Protein AF-A0A3E0LQT1-F1 (afdb_monomer_lite)

Foldseek 3Di:
DDDDDDDDPPPPPPPPPPPPQQDLLNQLLVLLVLLVVLLVQLCVQCVVVDPDRDDQPNVVLVVLSCVQVVDPDDDPVSVLVNSVSSLVSNVSSVVSSVVSVVSPRDPVSDDPLSSLLNVVSVVQSVQSVCCSVVVNPDDPPHDRHSPDDPPPPDD

Secondary structure (DSSP, 8-state):
--------------------PPPHHHHHHHHHHHHHHHHHHHHHHTGGG-SS-----HHHHHHHHHHHHT-SS--HHHHHHHHHHHHHHHHHHHHHHHHHHHTT--GGGS-HHHHHHHHHHHHHHHHHHHHHHHT-S--TT----TTS---TT--

Organism: NCBI:txid2060474

pLDDT: mean 84.25, std 19.23, range [36.69, 97.75]

Radius of gyration: 21.53 Å; chains: 1; bounding box: 41×77×44 Å

Sequence (155 aa):
MTGSVEPLILDATCAPADIKYPTDLDLLNQARQGTEKILDCLYQEVKEKLNKKPRTSRKIARNNYLKVAKKRRQSQKKRRKAIGQQLGYIQRNLGYIDQLIELGASLTCLSKRQYKLLLVIEEVSRQQREMWSEKKTRVDQRIVSLSQRLDFARR

Structure (mmCIF, N/CA/C/O backbone):
data_AF-A0A3E0LQT1-F1
#
_entry.id   AF-A0A3E0LQT1-F1
#
loop_
_atom_site.group_PDB
_atom_site.id
_atom_site.type_symbol
_atom_site.label_atom_id
_atom_site.label_alt_id
_atom_site.label_comp_id
_atom_site.label_asym_id
_atom_site.label_entity_id
_atom_site.label_seq_id
_atom_site.pdbx_PDB_ins_code
_atom_site.Cartn_x
_atom_site.Cartn_y
_atom_site.Cartn_z
_atom_site.occupancy
_atom_site.B_iso_or_equiv
_atom_site.auth_seq_id
_atom_site.auth_comp_id
_atom_site.auth_asym_id
_atom_site.auth_atom_id
_atom_site.pdbx_PDB_model_num
ATOM 1 N N . MET A 1 1 ? -24.516 -65.519 19.974 1.00 41.38 1 MET A N 1
ATOM 2 C CA . MET A 1 1 ? -23.186 -65.094 19.492 1.00 41.38 1 MET A CA 1
ATOM 3 C C . MET A 1 1 ? -22.994 -63.656 19.929 1.00 41.38 1 MET A C 1
ATOM 5 O O . MET A 1 1 ? -23.668 -62.770 19.425 1.00 41.38 1 MET A O 1
ATOM 9 N N . THR A 1 2 ? -22.194 -63.472 20.972 1.00 41.16 2 THR A N 1
ATOM 10 C CA . THR A 1 2 ? -21.776 -62.182 21.525 1.00 41.16 2 THR A CA 1
ATOM 11 C C . THR A 1 2 ? -20.811 -61.499 20.563 1.00 41.16 2 THR A C 1
ATOM 13 O O . THR A 1 2 ? -19.874 -62.136 20.090 1.00 41.16 2 THR A O 1
ATOM 16 N N . GLY A 1 3 ? -21.026 -60.214 20.306 1.00 39.81 3 GLY A N 1
ATOM 17 C CA . GLY A 1 3 ? -20.144 -59.388 19.489 1.00 39.81 3 GLY A CA 1
ATOM 18 C C . GLY A 1 3 ? -20.230 -57.937 19.933 1.00 39.81 3 GLY A C 1
ATOM 19 O O . GLY A 1 3 ? -20.775 -57.102 19.224 1.00 39.81 3 GLY A O 1
ATOM 20 N N . SER A 1 4 ? -19.747 -57.671 21.145 1.00 46.94 4 SER A N 1
ATOM 21 C CA . SER A 1 4 ? -19.487 -56.331 21.663 1.00 46.94 4 SER A CA 1
ATOM 22 C C . SER A 1 4 ? -18.279 -55.742 20.939 1.00 46.94 4 SER A C 1
ATOM 24 O O . SER A 1 4 ? -17.200 -56.323 21.035 1.00 46.94 4 SER A O 1
ATOM 26 N N . VAL A 1 5 ? -18.434 -54.594 20.275 1.00 45.03 5 VAL A N 1
ATOM 27 C CA . VAL A 1 5 ? -17.317 -53.681 19.981 1.00 45.03 5 VAL A CA 1
ATOM 28 C C . VAL A 1 5 ? -17.828 -52.231 20.008 1.00 45.03 5 VAL A C 1
ATOM 30 O O . VAL A 1 5 ? -18.239 -51.671 18.998 1.00 45.03 5 VAL A O 1
ATOM 33 N N . GLU A 1 6 ? -17.814 -51.618 21.188 1.00 43.66 6 GLU A N 1
ATOM 34 C CA . GLU A 1 6 ? -17.279 -50.253 21.320 1.00 43.66 6 GLU A CA 1
ATOM 35 C C . GLU A 1 6 ? -15.736 -50.376 21.369 1.00 43.66 6 GLU A C 1
ATOM 37 O O . GLU A 1 6 ? -15.265 -51.491 21.620 1.00 43.66 6 GLU A O 1
ATOM 42 N N . PRO A 1 7 ? -14.893 -49.329 21.231 1.00 49.28 7 PRO A N 1
ATOM 43 C CA . PRO A 1 7 ? -15.137 -47.906 20.962 1.00 49.28 7 PRO A CA 1
ATOM 44 C C . PRO A 1 7 ? -14.190 -47.326 19.876 1.00 49.28 7 PRO A C 1
ATOM 46 O O . PRO A 1 7 ? -13.131 -47.875 19.590 1.00 49.28 7 PRO A O 1
ATOM 49 N N . LEU A 1 8 ? -14.479 -46.129 19.358 1.00 44.81 8 LEU A N 1
ATOM 50 C CA . LEU A 1 8 ? -13.427 -45.115 19.185 1.00 44.81 8 LEU A CA 1
ATOM 51 C C . LEU A 1 8 ? -14.068 -43.737 19.038 1.00 44.81 8 LEU A C 1
ATOM 53 O O . LEU A 1 8 ? -14.373 -43.256 17.948 1.00 44.81 8 LEU A O 1
ATOM 57 N N . ILE A 1 9 ? -14.284 -43.110 20.193 1.00 44.53 9 ILE A N 1
ATOM 58 C CA . ILE A 1 9 ? -14.411 -41.662 20.295 1.00 44.53 9 ILE A CA 1
ATOM 59 C C . ILE A 1 9 ? -13.069 -41.121 19.815 1.00 44.53 9 ILE A C 1
ATOM 61 O O . ILE A 1 9 ? -12.054 -41.213 20.505 1.00 44.53 9 ILE A O 1
ATOM 65 N N . LEU A 1 10 ? -13.054 -40.644 18.576 1.00 42.53 10 LEU A N 1
ATOM 66 C CA . LEU A 1 10 ? -11.910 -39.965 18.000 1.00 42.53 10 LEU A CA 1
ATOM 67 C C . LEU A 1 10 ? -11.889 -38.564 18.612 1.00 42.53 10 LEU A C 1
ATOM 69 O O . LEU A 1 10 ? -12.375 -37.601 18.023 1.00 42.53 10 LEU A O 1
ATOM 73 N N . ASP A 1 11 ? -11.381 -38.480 19.840 1.00 48.28 11 ASP A N 1
ATOM 74 C CA . ASP A 1 11 ? -11.122 -37.223 20.532 1.00 48.28 11 ASP A CA 1
ATOM 75 C C . ASP A 1 11 ? -9.880 -36.583 19.894 1.00 48.28 11 ASP A C 1
ATOM 77 O O . ASP A 1 11 ? -8.770 -36.576 20.424 1.00 48.28 11 ASP A O 1
ATOM 81 N N . ALA A 1 12 ? -10.046 -36.117 18.657 1.00 39.88 12 ALA A N 1
ATOM 82 C CA . ALA A 1 12 ? -9.101 -35.214 18.036 1.00 39.88 12 ALA A CA 1
ATOM 83 C C . ALA A 1 12 ? -9.434 -33.818 18.549 1.00 39.88 12 ALA A C 1
ATOM 85 O O . ALA A 1 12 ? -10.150 -33.046 17.908 1.00 39.88 12 ALA A O 1
ATOM 86 N N . THR A 1 13 ? -8.880 -33.476 19.708 1.00 48.03 13 THR A N 1
ATOM 87 C CA . THR A 1 13 ? -8.702 -32.086 20.119 1.00 48.03 13 THR A CA 1
ATOM 88 C C . THR A 1 13 ? -7.754 -31.438 19.111 1.00 48.03 13 THR A C 1
ATOM 90 O O . THR A 1 13 ? -6.555 -31.291 19.346 1.00 48.03 13 THR A O 1
ATOM 93 N N . CYS A 1 14 ? -8.270 -31.083 17.931 1.00 51.91 14 CYS A N 1
ATOM 94 C CA . CYS A 1 14 ? -7.603 -30.176 17.020 1.00 51.91 14 CYS A CA 1
ATOM 95 C C . CYS A 1 14 ? -7.500 -28.849 17.764 1.00 51.91 14 CYS A C 1
ATOM 97 O O . CYS A 1 14 ? -8.435 -28.049 17.762 1.00 51.91 14 CYS A O 1
ATOM 99 N N . ALA A 1 15 ? -6.363 -28.624 18.426 1.00 47.91 15 ALA A N 1
ATOM 100 C CA . ALA A 1 15 ? -5.964 -27.290 18.824 1.00 47.91 15 ALA A CA 1
ATOM 101 C C . ALA A 1 15 ? -6.169 -26.405 17.588 1.00 47.91 15 ALA A C 1
ATOM 103 O O . ALA A 1 15 ? -5.626 -26.739 16.527 1.00 47.91 15 ALA A O 1
ATOM 104 N N . PRO A 1 16 ? -6.978 -25.333 17.656 1.00 45.44 16 PRO A N 1
ATOM 105 C CA . PRO A 1 16 ? -7.019 -24.404 16.553 1.00 45.44 16 PRO A CA 1
ATOM 106 C C . PRO A 1 16 ? -5.590 -23.894 16.430 1.00 45.44 16 PRO A C 1
ATOM 108 O O . PRO A 1 16 ? -5.090 -23.204 17.320 1.00 45.44 16 PRO A O 1
ATOM 111 N N . ALA A 1 17 ? -4.903 -24.296 15.357 1.00 40.53 17 ALA A N 1
ATOM 112 C CA . ALA A 1 17 ? -3.706 -23.609 14.927 1.00 40.53 17 ALA A CA 1
ATOM 113 C C . ALA A 1 17 ? -4.062 -22.125 14.992 1.00 40.53 17 ALA A C 1
ATOM 115 O O . ALA A 1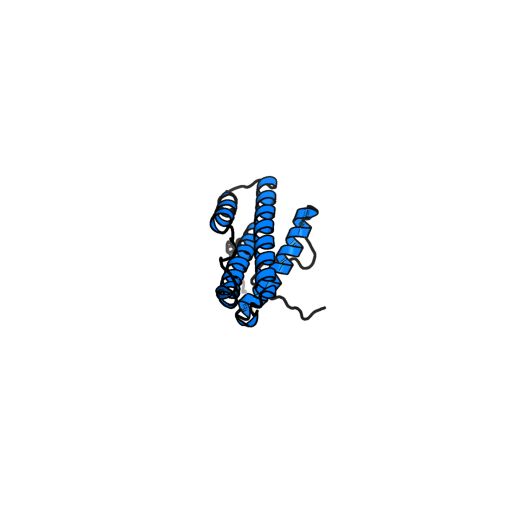 17 ? -5.116 -21.732 14.484 1.00 40.53 17 ALA A O 1
ATOM 116 N N . ASP A 1 18 ? -3.246 -21.341 15.693 1.00 41.88 18 ASP A N 1
ATOM 117 C CA . ASP A 1 18 ? -3.432 -19.907 15.898 1.00 41.88 18 ASP A CA 1
ATOM 118 C C . ASP A 1 18 ? -3.194 -19.199 14.548 1.00 41.88 18 ASP A C 1
ATOM 120 O O . ASP A 1 18 ? -2.226 -18.470 14.320 1.00 41.88 18 ASP A O 1
ATOM 124 N N . ILE A 1 19 ? -4.045 -19.517 13.568 1.00 38.91 19 ILE A N 1
ATOM 125 C CA . ILE A 1 19 ? -4.098 -18.942 12.239 1.00 38.91 19 ILE A CA 1
ATOM 126 C C . ILE A 1 19 ? -4.729 -17.589 12.478 1.00 38.91 19 ILE A C 1
ATOM 128 O O . ILE A 1 19 ? -5.944 -17.396 12.405 1.00 38.91 19 ILE A O 1
ATOM 132 N N . LYS A 1 20 ? -3.876 -16.632 12.827 1.00 45.50 20 LYS A N 1
ATOM 133 C CA . LYS A 1 20 ? -4.255 -15.234 12.884 1.00 45.50 20 LYS A CA 1
ATOM 134 C C . LYS A 1 20 ? -4.791 -14.847 11.508 1.00 45.50 20 LYS A C 1
ATOM 136 O O . LYS A 1 20 ? -4.020 -14.609 10.577 1.00 45.50 20 LYS A O 1
ATOM 141 N N . TYR A 1 21 ? -6.114 -14.779 11.387 1.00 47.75 21 TYR A N 1
ATOM 142 C CA . TYR A 1 21 ? -6.755 -14.277 10.183 1.00 47.75 21 TYR A CA 1
ATOM 143 C C . TYR A 1 21 ? -6.220 -12.869 9.901 1.00 47.75 21 TYR A C 1
ATOM 145 O O . TYR A 1 21 ? -6.190 -12.033 10.816 1.00 47.75 21 TYR A O 1
ATOM 153 N N . PRO A 1 22 ? -5.756 -12.591 8.669 1.00 66.50 22 PRO A N 1
ATOM 154 C CA . PRO A 1 22 ? -5.225 -11.284 8.338 1.00 66.50 22 PRO A CA 1
ATOM 155 C C . PRO A 1 22 ? -6.315 -10.240 8.566 1.00 66.50 22 PRO A C 1
ATOM 157 O O . PRO A 1 22 ? -7.413 -10.308 8.012 1.00 66.50 22 PRO A O 1
ATOM 160 N N . THR A 1 23 ? -6.013 -9.262 9.414 1.00 84.75 23 THR A N 1
ATOM 161 C CA . THR A 1 23 ? -6.890 -8.104 9.565 1.00 84.75 23 THR A CA 1
ATOM 162 C C . THR A 1 23 ? -6.808 -7.237 8.309 1.00 84.75 23 THR A C 1
ATOM 164 O O . THR A 1 23 ? -5.810 -7.286 7.590 1.00 84.75 23 THR A O 1
ATOM 167 N N . ASP A 1 24 ? -7.795 -6.366 8.074 1.00 90.88 24 ASP A N 1
ATOM 168 C CA . ASP A 1 24 ? -7.719 -5.355 7.000 1.00 90.88 24 ASP A CA 1
ATOM 169 C C . ASP A 1 24 ? -6.402 -4.578 7.034 1.00 90.88 24 ASP A C 1
ATOM 171 O O . ASP A 1 24 ? -5.800 -4.279 6.008 1.00 90.88 24 ASP A O 1
ATOM 175 N N . LEU A 1 25 ? -5.920 -4.277 8.242 1.00 93.12 25 LEU A N 1
ATOM 176 C CA . LEU A 1 25 ? -4.665 -3.568 8.435 1.00 93.12 25 LEU A CA 1
ATOM 177 C C . LEU A 1 25 ? -3.453 -4.397 7.982 1.00 93.12 25 LEU A C 1
ATOM 179 O O . LEU A 1 25 ? -2.536 -3.842 7.374 1.00 93.12 25 LEU A O 1
ATOM 183 N N . ASP A 1 26 ? -3.442 -5.698 8.274 1.00 92.94 26 ASP A N 1
ATOM 184 C CA . ASP A 1 26 ? -2.363 -6.603 7.868 1.00 92.94 26 ASP A CA 1
ATOM 185 C C . ASP A 1 26 ? -2.381 -6.821 6.352 1.00 92.94 26 ASP A C 1
ATOM 187 O O . ASP A 1 26 ? -1.331 -6.720 5.711 1.00 92.94 26 ASP A O 1
ATOM 191 N N . LEU A 1 27 ? -3.571 -7.031 5.777 1.00 94.56 27 LEU A N 1
ATOM 192 C CA . LEU A 1 27 ? -3.790 -7.151 4.336 1.00 94.56 27 LEU A CA 1
ATOM 193 C C . LEU A 1 27 ? -3.268 -5.912 3.596 1.00 94.56 27 LEU A C 1
ATOM 195 O O . LEU A 1 27 ? -2.463 -6.026 2.671 1.00 94.56 27 LEU A O 1
ATOM 199 N N . LEU A 1 28 ? -3.651 -4.717 4.052 1.00 96.38 28 LEU A N 1
ATOM 200 C CA . LEU A 1 28 ? -3.205 -3.461 3.451 1.00 96.38 28 LEU A CA 1
ATOM 201 C C . LEU A 1 28 ? -1.702 -3.217 3.642 1.00 96.38 28 LEU A C 1
ATOM 203 O O . LEU A 1 28 ? -1.043 -2.688 2.750 1.00 96.38 28 LEU A O 1
ATOM 207 N N . ASN A 1 29 ? -1.109 -3.628 4.765 1.00 96.12 29 ASN A N 1
ATOM 208 C CA . ASN A 1 29 ? 0.343 -3.537 4.924 1.00 96.12 29 ASN A CA 1
ATOM 209 C C . ASN A 1 29 ? 1.088 -4.467 3.952 1.00 96.12 29 ASN A C 1
ATOM 211 O O . ASN A 1 29 ? 2.126 -4.067 3.417 1.00 96.12 29 ASN A O 1
ATOM 215 N N . GLN A 1 30 ? 0.582 -5.679 3.706 1.00 95.38 30 GLN A N 1
ATOM 216 C CA . GLN A 1 30 ? 1.140 -6.565 2.681 1.00 95.38 30 GLN A CA 1
ATOM 217 C C . GLN A 1 30 ? 0.981 -5.951 1.285 1.00 95.38 30 GLN A C 1
ATOM 219 O O . GLN A 1 30 ? 1.944 -5.936 0.519 1.00 95.38 30 GLN A O 1
ATOM 224 N N . ALA A 1 31 ? -0.181 -5.358 0.991 1.00 96.69 31 ALA A N 1
ATOM 225 C CA . ALA A 1 31 ? -0.456 -4.705 -0.288 1.00 96.69 31 ALA A CA 1
ATOM 226 C C . ALA A 1 31 ? 0.503 -3.533 -0.521 1.00 96.69 31 ALA A C 1
ATOM 228 O O . ALA A 1 31 ? 1.170 -3.459 -1.552 1.00 96.69 31 ALA A O 1
ATOM 229 N N . ARG A 1 32 ? 0.692 -2.677 0.491 1.00 97.31 32 ARG A N 1
ATOM 230 C CA . ARG A 1 32 ? 1.691 -1.602 0.461 1.00 97.31 32 ARG A CA 1
ATOM 231 C C . ARG A 1 32 ? 3.086 -2.143 0.138 1.00 97.31 32 ARG A C 1
ATOM 233 O O . ARG A 1 32 ? 3.750 -1.607 -0.742 1.00 97.31 32 ARG A O 1
ATOM 240 N N . GLN A 1 33 ? 3.543 -3.195 0.818 1.00 97.06 33 GLN A N 1
ATOM 241 C CA . GLN A 1 33 ? 4.857 -3.791 0.529 1.00 97.06 33 GLN A CA 1
ATOM 242 C C . GLN A 1 33 ? 4.936 -4.363 -0.892 1.00 97.06 33 GLN A C 1
ATOM 244 O O . GLN A 1 33 ? 5.979 -4.250 -1.530 1.00 97.06 33 GLN A O 1
ATOM 249 N N . GLY A 1 34 ? 3.844 -4.947 -1.391 1.00 96.44 34 GLY A N 1
ATOM 250 C CA . GLY A 1 34 ? 3.726 -5.410 -2.772 1.00 96.44 34 GLY A CA 1
ATOM 251 C C . GLY A 1 34 ? 3.925 -4.274 -3.774 1.00 96.44 34 GLY A C 1
ATOM 252 O O . GLY A 1 34 ? 4.821 -4.362 -4.611 1.00 96.44 34 GLY A O 1
ATOM 253 N N . THR A 1 35 ? 3.182 -3.171 -3.623 1.00 97.50 35 THR A N 1
ATOM 254 C CA . THR A 1 35 ? 3.334 -1.987 -4.495 1.00 97.50 35 THR A CA 1
ATOM 255 C C . THR A 1 35 ? 4.747 -1.413 -4.460 1.00 97.50 35 THR A C 1
ATOM 257 O O . THR A 1 35 ? 5.281 -1.029 -5.491 1.00 97.50 35 THR A O 1
ATOM 260 N N . GLU A 1 36 ? 5.401 -1.403 -3.294 1.00 96.69 36 GLU A N 1
ATOM 261 C CA . GLU A 1 36 ? 6.773 -0.909 -3.168 1.00 96.69 36 GLU A CA 1
ATOM 262 C C . GLU A 1 36 ? 7.772 -1.735 -3.978 1.00 96.69 36 GLU A C 1
ATOM 264 O O . GLU A 1 36 ? 8.673 -1.142 -4.566 1.00 96.69 36 GLU A O 1
ATOM 269 N N . LYS A 1 37 ? 7.605 -3.064 -4.016 1.00 96.12 37 LYS A N 1
ATOM 270 C CA . LYS A 1 37 ? 8.445 -3.975 -4.807 1.00 96.12 37 LYS A CA 1
ATOM 271 C C . LYS A 1 37 ? 8.166 -3.860 -6.306 1.00 96.12 37 LYS A C 1
ATOM 273 O O . LYS A 1 37 ? 9.099 -3.915 -7.096 1.00 96.12 37 LYS A O 1
ATOM 278 N N . ILE A 1 38 ? 6.897 -3.713 -6.690 1.00 96.75 38 ILE A N 1
ATOM 279 C CA . ILE A 1 38 ? 6.492 -3.532 -8.093 1.00 96.75 38 ILE A CA 1
ATOM 280 C C . ILE A 1 38 ? 7.058 -2.217 -8.633 1.00 96.75 38 ILE A C 1
ATOM 282 O O . ILE A 1 38 ? 7.713 -2.215 -9.669 1.00 96.75 38 ILE A O 1
ATOM 286 N N . LEU A 1 39 ? 6.911 -1.127 -7.875 1.00 95.81 39 LEU A N 1
ATOM 287 C CA . LEU A 1 39 ? 7.505 0.170 -8.198 1.00 95.81 39 LEU A CA 1
ATOM 288 C C . LEU A 1 39 ? 9.029 0.073 -8.323 1.00 95.81 39 LEU A C 1
ATOM 290 O O . LEU A 1 39 ? 9.608 0.659 -9.231 1.00 95.81 39 LEU A O 1
ATOM 294 N N . ASP A 1 40 ? 9.695 -0.674 -7.434 1.00 94.94 40 ASP A N 1
ATOM 295 C CA . ASP A 1 40 ? 11.143 -0.880 -7.520 1.00 94.94 40 ASP A CA 1
ATOM 296 C C . ASP A 1 40 ? 11.576 -1.578 -8.815 1.00 94.94 40 ASP A C 1
ATOM 298 O O . ASP A 1 40 ? 12.644 -1.234 -9.320 1.00 94.94 40 ASP A O 1
ATOM 302 N N . CYS A 1 41 ? 10.759 -2.502 -9.328 1.00 95.50 41 CYS A N 1
ATOM 303 C CA . CYS A 1 41 ? 10.973 -3.214 -10.587 1.00 95.50 41 CYS A CA 1
ATOM 304 C C . CYS A 1 41 ? 10.756 -2.288 -11.791 1.00 95.50 41 CYS A C 1
ATOM 306 O O . CYS A 1 41 ? 11.678 -2.077 -12.570 1.00 95.50 41 CYS A O 1
ATOM 308 N N . LEU A 1 42 ? 9.582 -1.653 -11.880 1.00 95.75 42 LEU A N 1
ATOM 309 C CA . LEU A 1 42 ? 9.226 -0.758 -12.990 1.00 95.75 42 LEU A CA 1
ATOM 310 C C . LEU A 1 42 ? 10.159 0.446 -13.094 1.00 95.75 42 LEU A C 1
ATOM 312 O O . LEU A 1 42 ? 10.483 0.892 -14.187 1.00 95.75 42 LEU A O 1
ATOM 316 N N . TYR A 1 43 ? 10.638 0.955 -11.959 1.00 94.75 43 TYR A N 1
ATOM 317 C CA . TYR A 1 43 ? 11.600 2.048 -11.955 1.00 94.75 43 TYR A CA 1
ATOM 318 C C . TYR A 1 43 ? 12.909 1.696 -12.672 1.00 94.75 43 TYR A C 1
ATOM 320 O O . TYR A 1 43 ? 13.530 2.601 -13.217 1.00 94.75 43 TYR A O 1
ATOM 328 N N . GLN A 1 44 ? 13.354 0.432 -12.671 1.00 94.12 44 GLN A N 1
ATOM 329 C CA . GLN A 1 44 ? 14.599 0.074 -13.364 1.00 94.12 44 GLN A CA 1
ATOM 330 C C . GLN A 1 44 ? 14.486 0.272 -14.878 1.00 94.12 44 GLN A C 1
ATOM 332 O O . GLN A 1 44 ? 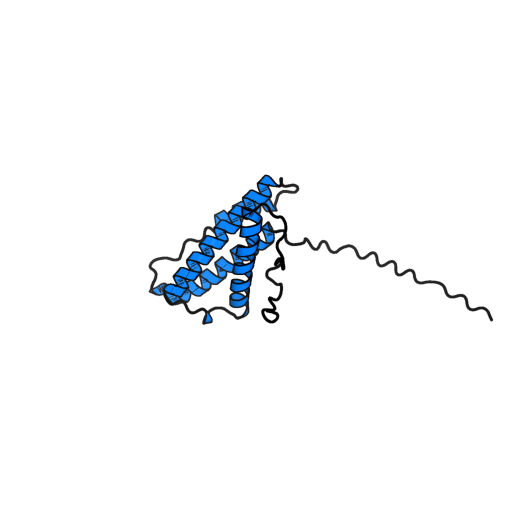15.436 0.761 -15.476 1.00 94.12 44 GLN A O 1
ATOM 337 N N . GLU A 1 45 ? 13.314 0.006 -15.460 1.00 94.62 45 GLU A N 1
ATOM 338 C CA . GLU A 1 45 ? 13.067 0.126 -16.906 1.00 94.62 45 GLU A CA 1
ATOM 339 C C . GLU A 1 45 ? 13.156 1.569 -17.417 1.00 94.62 45 GLU A C 1
ATOM 341 O O . GLU A 1 45 ? 13.504 1.816 -18.566 1.00 94.62 45 GLU A O 1
ATOM 346 N N . VAL A 1 46 ? 12.830 2.544 -16.566 1.00 92.94 46 VAL A N 1
ATOM 347 C CA . VAL A 1 46 ? 12.781 3.972 -16.934 1.00 92.94 46 VAL A CA 1
ATOM 348 C C . VAL A 1 46 ? 13.762 4.817 -16.134 1.00 92.94 46 VAL A C 1
ATOM 350 O O . VAL A 1 46 ? 13.670 6.044 -16.122 1.00 92.94 46 VAL A O 1
ATOM 353 N N . LYS A 1 47 ? 14.719 4.176 -15.457 1.00 91.88 47 LYS A N 1
ATOM 354 C CA . LYS A 1 47 ? 15.688 4.854 -14.590 1.00 91.88 47 LYS A CA 1
ATOM 355 C C . LYS A 1 47 ? 16.477 5.921 -15.347 1.00 91.88 47 LYS A C 1
ATOM 357 O O . LYS A 1 47 ? 16.741 6.972 -14.782 1.00 91.88 47 LYS A O 1
ATOM 362 N N . GLU A 1 48 ? 16.822 5.668 -16.606 1.00 90.50 48 GLU A N 1
ATOM 363 C CA . GLU A 1 48 ? 17.572 6.608 -17.451 1.00 90.50 48 GLU A CA 1
ATOM 364 C C . GLU A 1 48 ? 16.747 7.837 -17.849 1.00 90.50 48 GLU A C 1
ATOM 366 O O . GLU A 1 48 ? 17.297 8.911 -18.066 1.00 90.50 48 GLU A O 1
ATOM 371 N N . LYS A 1 49 ? 15.416 7.706 -17.878 1.00 88.06 49 LYS A N 1
ATOM 372 C CA . LYS A 1 49 ? 14.485 8.801 -18.184 1.00 88.06 49 LYS A CA 1
ATOM 373 C C . LYS A 1 49 ? 14.156 9.662 -16.960 1.00 88.06 49 LYS A C 1
ATOM 375 O O . LYS A 1 49 ? 13.495 10.689 -17.090 1.00 88.06 49 LYS A O 1
ATOM 380 N N . LEU A 1 50 ? 14.566 9.239 -15.761 1.00 87.56 50 LEU A N 1
ATOM 381 C CA . LEU A 1 50 ? 14.206 9.875 -14.498 1.00 87.56 50 LEU A CA 1
ATOM 382 C C . LEU A 1 50 ? 15.437 10.337 -13.724 1.00 87.56 50 LEU A C 1
ATOM 384 O O . LEU A 1 50 ? 16.259 9.542 -13.281 1.00 87.56 50 LEU A O 1
ATOM 388 N N . ASN A 1 51 ? 15.465 11.626 -13.390 1.00 82.38 51 ASN A N 1
ATOM 389 C CA . ASN A 1 51 ? 16.506 12.195 -12.528 1.00 82.38 51 ASN A CA 1
ATOM 390 C C . ASN A 1 51 ? 16.492 11.601 -11.109 1.00 82.38 51 ASN A C 1
ATOM 392 O O . ASN A 1 51 ? 17.504 11.603 -10.407 1.00 82.38 51 ASN A O 1
ATOM 396 N N . LYS A 1 52 ? 15.326 11.130 -10.639 1.00 85.06 52 LYS A N 1
ATOM 397 C CA . LYS A 1 52 ? 15.172 10.581 -9.291 1.00 85.06 52 LYS A CA 1
ATOM 398 C C . LYS A 1 52 ? 14.016 9.597 -9.189 1.00 85.06 52 LYS A C 1
ATOM 400 O O . LYS A 1 52 ? 12.937 9.809 -9.732 1.00 85.06 52 LYS A O 1
ATOM 405 N N . LYS A 1 53 ? 14.214 8.570 -8.365 1.00 84.12 53 LYS A N 1
ATOM 406 C CA . LYS A 1 53 ? 13.182 7.602 -7.999 1.00 84.12 53 LYS A CA 1
ATOM 407 C C . LYS A 1 53 ? 12.006 8.232 -7.242 1.00 84.12 53 LYS A C 1
ATOM 409 O O . LYS A 1 53 ? 12.253 8.976 -6.283 1.00 84.12 53 LYS A O 1
ATOM 414 N N . PRO A 1 54 ? 10.750 7.855 -7.562 1.00 86.75 54 PRO A N 1
ATOM 415 C CA . PRO A 1 54 ? 9.587 8.257 -6.782 1.00 86.75 54 PRO A CA 1
ATOM 416 C C . PRO A 1 54 ? 9.740 7.940 -5.290 1.00 86.75 54 PRO A C 1
ATOM 418 O O . PRO A 1 54 ? 10.121 6.834 -4.882 1.00 86.75 54 PRO A O 1
ATOM 421 N N . ARG A 1 55 ? 9.451 8.933 -4.443 1.00 85.50 55 ARG A N 1
ATOM 422 C CA . ARG A 1 55 ? 9.632 8.812 -2.994 1.00 85.50 55 ARG A CA 1
ATOM 423 C C . ARG A 1 55 ? 8.481 8.031 -2.367 1.00 85.50 55 ARG A C 1
ATOM 425 O O . ARG A 1 55 ? 7.459 8.584 -1.972 1.00 85.50 55 ARG A O 1
ATOM 432 N N . THR A 1 56 ? 8.710 6.750 -2.132 1.00 83.94 56 THR A N 1
ATOM 433 C CA . THR A 1 56 ? 7.836 5.927 -1.289 1.00 83.94 56 THR A CA 1
ATOM 434 C C . THR A 1 56 ? 8.101 6.205 0.198 1.00 83.94 56 THR A C 1
ATOM 436 O O . THR A 1 56 ? 9.239 6.243 0.674 1.00 83.94 56 THR A O 1
ATOM 439 N N . SER A 1 57 ? 7.049 6.402 0.998 1.00 88.31 57 SER A N 1
ATOM 440 C CA . SER A 1 57 ? 7.174 6.696 2.439 1.00 88.31 57 SER A CA 1
ATOM 441 C C . SER A 1 57 ? 7.447 5.440 3.292 1.00 88.31 57 SER A C 1
ATOM 443 O O . SER A 1 57 ? 6.903 5.329 4.391 1.00 88.31 57 SER A O 1
ATOM 445 N N . ARG A 1 58 ? 8.273 4.491 2.818 1.00 93.38 58 ARG A N 1
ATOM 446 C CA . ARG A 1 58 ? 8.377 3.110 3.353 1.00 93.38 58 ARG A CA 1
ATOM 447 C C . ARG A 1 58 ? 8.593 3.044 4.864 1.00 93.38 58 ARG A C 1
ATOM 449 O O . ARG A 1 58 ? 7.838 2.388 5.580 1.00 93.38 58 ARG A O 1
ATOM 456 N N . LYS A 1 59 ? 9.610 3.763 5.361 1.00 94.81 59 LYS A N 1
ATOM 457 C CA . LYS A 1 59 ? 9.975 3.793 6.791 1.00 94.81 59 LYS A CA 1
ATOM 458 C C . LYS A 1 59 ? 8.827 4.339 7.643 1.00 94.81 59 LYS A C 1
ATOM 460 O O . LYS A 1 59 ? 8.448 3.731 8.639 1.00 94.81 59 LYS A O 1
ATOM 465 N N . ILE A 1 60 ? 8.230 5.450 7.212 1.00 94.75 60 ILE A N 1
ATOM 466 C CA . ILE A 1 60 ? 7.115 6.099 7.913 1.00 94.75 60 ILE A CA 1
ATOM 467 C C . ILE A 1 60 ? 5.885 5.183 7.916 1.00 94.75 60 ILE A C 1
ATOM 469 O O . ILE A 1 60 ? 5.281 4.967 8.965 1.00 94.75 60 ILE A O 1
ATOM 473 N N . ALA A 1 61 ? 5.544 4.599 6.766 1.00 94.56 61 ALA A N 1
ATOM 474 C CA . ALA A 1 61 ? 4.396 3.714 6.617 1.00 94.56 61 ALA A CA 1
ATOM 475 C C . ALA A 1 61 ? 4.524 2.445 7.471 1.00 94.56 61 ALA A C 1
ATOM 477 O O . ALA A 1 61 ? 3.574 2.066 8.161 1.00 94.56 61 ALA A O 1
ATOM 478 N N . ARG A 1 62 ? 5.716 1.832 7.491 1.00 95.62 62 ARG A N 1
ATOM 479 C CA . ARG A 1 62 ? 6.035 0.697 8.368 1.00 95.62 62 ARG A CA 1
ATOM 480 C C . ARG A 1 62 ? 5.923 1.086 9.839 1.00 95.62 62 ARG A C 1
ATOM 482 O O . ARG A 1 62 ? 5.296 0.361 10.604 1.00 95.62 62 ARG A O 1
ATOM 489 N N . ASN A 1 63 ? 6.483 2.226 10.239 1.00 96.00 63 ASN A N 1
ATOM 490 C CA . ASN A 1 63 ? 6.418 2.681 11.628 1.00 96.00 63 ASN A CA 1
ATOM 491 C C . ASN A 1 63 ?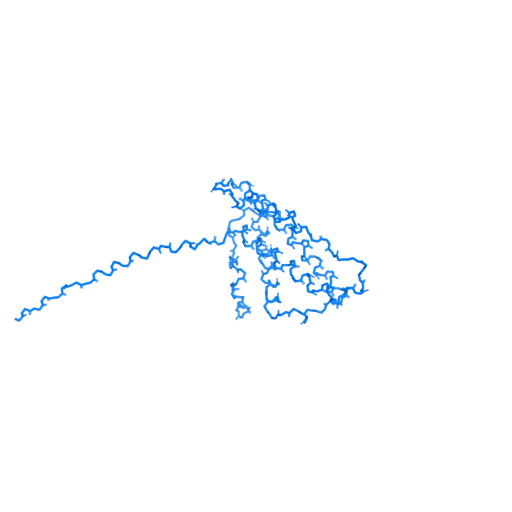 4.972 2.941 12.073 1.00 96.00 63 ASN A C 1
ATOM 493 O O . ASN A 1 63 ? 4.583 2.523 13.162 1.00 96.00 63 ASN A O 1
ATOM 497 N N . ASN A 1 64 ? 4.157 3.572 11.225 1.00 94.81 64 ASN A N 1
ATOM 498 C CA . ASN A 1 64 ? 2.740 3.809 11.504 1.00 94.81 64 ASN A CA 1
ATOM 499 C C . ASN A 1 64 ? 1.947 2.502 11.630 1.00 94.81 64 ASN A C 1
ATOM 501 O O . ASN A 1 64 ? 1.142 2.373 12.550 1.00 94.81 64 ASN A O 1
ATOM 505 N N . TYR A 1 65 ? 2.228 1.512 10.778 1.00 95.00 65 TYR A N 1
ATOM 506 C CA . TYR A 1 65 ? 1.677 0.163 10.917 1.00 95.00 65 TYR A CA 1
ATOM 507 C C . TYR A 1 65 ? 2.084 -0.485 12.248 1.00 95.00 65 TYR A C 1
ATOM 509 O O . TYR A 1 65 ? 1.220 -0.887 13.024 1.00 95.00 65 TYR A O 1
ATOM 517 N N . LEU A 1 66 ? 3.385 -0.531 12.562 1.00 95.25 66 LEU A N 1
ATOM 518 C CA . LEU A 1 66 ? 3.897 -1.201 13.764 1.00 95.25 66 LEU A CA 1
ATOM 519 C C . LEU A 1 66 ? 3.364 -0.580 15.059 1.00 95.25 66 LEU A C 1
ATOM 521 O O . LEU A 1 66 ? 3.064 -1.311 16.002 1.00 95.25 66 LEU A O 1
ATOM 525 N N . LYS A 1 67 ? 3.188 0.748 15.103 1.00 93.94 67 LYS A N 1
ATOM 526 C CA . LYS A 1 67 ? 2.574 1.453 16.246 1.00 93.94 67 LYS A CA 1
ATOM 527 C C . LYS A 1 67 ? 1.181 0.925 16.595 1.00 93.94 67 LYS A C 1
ATOM 529 O O . LYS A 1 67 ? 0.748 1.063 17.738 1.00 93.94 67 LYS A O 1
ATOM 534 N N . VAL A 1 68 ? 0.467 0.385 15.613 1.00 93.25 68 VAL A N 1
ATOM 535 C CA . VAL A 1 68 ? -0.906 -0.099 15.756 1.00 93.25 68 VAL A CA 1
ATOM 536 C C . VAL A 1 68 ? -0.915 -1.621 15.898 1.00 93.25 68 VAL A C 1
ATOM 538 O O . VAL A 1 68 ? -1.491 -2.130 16.855 1.00 93.25 68 VAL A O 1
ATOM 541 N N . ALA A 1 69 ? -0.187 -2.330 15.034 1.00 90.62 69 ALA A N 1
ATOM 542 C CA . ALA A 1 69 ? -0.115 -3.790 15.010 1.00 90.62 69 ALA A CA 1
ATOM 543 C C . ALA A 1 69 ? 0.483 -4.410 16.287 1.00 90.62 69 ALA A C 1
ATOM 545 O O . ALA A 1 69 ? 0.097 -5.511 16.665 1.00 90.62 69 ALA A O 1
ATOM 546 N N . LYS A 1 70 ? 1.397 -3.710 16.978 1.00 89.75 70 LYS A N 1
ATOM 547 C CA . LYS A 1 70 ? 2.023 -4.204 18.220 1.00 89.75 70 LYS A CA 1
ATOM 548 C C . LYS A 1 70 ? 1.138 -4.072 19.469 1.00 89.75 70 LYS A C 1
ATOM 550 O O . LYS A 1 70 ? 1.535 -4.513 20.543 1.00 89.75 70 LYS A O 1
ATOM 555 N N . LYS A 1 71 ? -0.032 -3.428 19.386 1.00 88.81 71 LYS A N 1
ATOM 556 C CA . LYS A 1 71 ? -0.888 -3.197 20.562 1.00 88.81 71 LYS A CA 1
ATOM 557 C C . LYS A 1 71 ? -1.806 -4.388 20.819 1.00 88.81 71 LYS A C 1
ATOM 559 O O . LYS A 1 71 ? -2.586 -4.749 19.947 1.00 88.81 71 LYS A O 1
ATOM 564 N N . ARG A 1 72 ? -1.804 -4.902 22.058 1.00 83.62 72 ARG A N 1
ATOM 565 C CA . ARG A 1 72 ? -2.666 -6.020 22.497 1.00 83.62 72 ARG A CA 1
ATOM 566 C C . ARG A 1 72 ? -4.161 -5.757 22.275 1.00 83.62 72 ARG A C 1
ATOM 568 O O . ARG A 1 72 ? -4.887 -6.640 21.845 1.00 83.62 72 ARG A O 1
ATOM 575 N N . ARG A 1 73 ? -4.633 -4.542 22.578 1.00 85.50 73 ARG A N 1
ATOM 576 C CA . ARG A 1 73 ? -6.019 -4.107 22.339 1.00 85.50 73 ARG A CA 1
ATOM 577 C C . ARG A 1 73 ? -6.013 -2.720 21.707 1.00 85.50 73 ARG A C 1
ATOM 579 O O . ARG A 1 73 ? -5.447 -1.775 22.258 1.00 85.50 73 ARG A O 1
ATOM 586 N N . GLN A 1 74 ? -6.633 -2.597 20.540 1.00 86.75 74 GLN A N 1
ATOM 587 C CA . GLN A 1 74 ? -6.721 -1.350 19.784 1.00 86.75 74 GLN A CA 1
ATOM 588 C C . GLN A 1 74 ? -8.175 -0.901 19.654 1.00 86.75 74 GLN A C 1
ATOM 590 O O . GLN A 1 74 ? -9.053 -1.699 19.340 1.00 86.75 74 GLN A O 1
ATOM 595 N N . SER A 1 75 ? -8.431 0.393 19.866 1.00 91.25 75 SER A N 1
ATOM 596 C CA . SER A 1 75 ? -9.771 0.940 19.656 1.00 91.25 75 SER A CA 1
ATOM 597 C C . SER A 1 75 ? -10.128 0.941 18.172 1.00 91.25 75 SER A C 1
ATOM 599 O O . SER A 1 75 ? -9.261 1.116 17.307 1.00 91.25 75 SER A O 1
ATOM 601 N N . GLN A 1 76 ? -11.422 0.818 17.870 1.00 89.69 76 GLN A N 1
ATOM 602 C CA . GLN A 1 76 ? -11.918 0.855 16.493 1.00 89.69 76 GLN A CA 1
ATOM 603 C C . GLN A 1 76 ? -11.482 2.136 15.762 1.00 89.69 76 GLN A C 1
ATOM 605 O O . GLN A 1 76 ? -11.030 2.072 14.621 1.00 89.69 76 GLN A O 1
ATOM 610 N N . LYS A 1 77 ? -11.502 3.290 16.448 1.00 92.56 77 LYS A N 1
ATOM 611 C CA . LYS A 1 77 ? -11.025 4.579 15.913 1.00 92.56 77 LYS A CA 1
ATOM 612 C C . LYS A 1 77 ? -9.550 4.529 15.494 1.00 92.56 77 LYS A C 1
ATOM 614 O O . LYS A 1 77 ? -9.202 5.011 14.418 1.00 92.56 77 LYS A O 1
ATOM 619 N N . LYS A 1 78 ? -8.677 3.923 16.313 1.00 93.56 78 LYS A N 1
ATOM 620 C CA . LYS A 1 78 ? -7.244 3.772 15.994 1.00 93.56 78 LYS A CA 1
ATOM 621 C C . LYS A 1 78 ? -7.038 2.826 14.810 1.00 93.56 78 LYS A C 1
ATOM 623 O O . LYS A 1 78 ? -6.288 3.175 13.900 1.00 93.56 78 LYS A O 1
ATOM 628 N N . ARG A 1 79 ? -7.750 1.694 14.781 1.00 91.88 79 ARG A N 1
ATOM 629 C CA . ARG A 1 79 ? -7.711 0.736 13.663 1.00 91.88 79 ARG A CA 1
ATOM 630 C C . ARG A 1 79 ? -8.146 1.391 12.349 1.00 91.88 79 ARG A C 1
ATOM 632 O O . ARG A 1 79 ? -7.418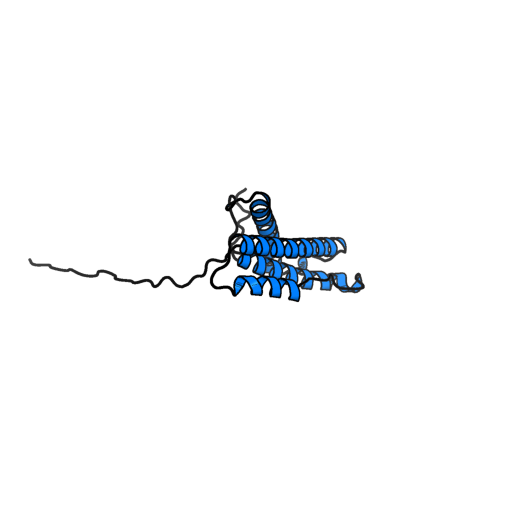 1.336 11.366 1.00 91.88 79 ARG A O 1
ATOM 639 N N . ARG A 1 80 ? -9.284 2.089 12.351 1.00 93.50 80 ARG A N 1
ATOM 640 C CA . ARG A 1 80 ? -9.820 2.793 11.176 1.00 93.50 80 ARG A CA 1
ATOM 641 C C . ARG A 1 80 ? -8.882 3.888 10.664 1.00 93.50 80 ARG A C 1
ATOM 643 O O . ARG A 1 80 ? -8.716 4.027 9.454 1.00 93.50 80 ARG A O 1
ATOM 650 N N . LYS A 1 81 ? -8.234 4.638 11.564 1.00 95.69 81 LYS A N 1
ATOM 651 C CA . LYS A 1 81 ? -7.205 5.621 11.186 1.00 95.69 81 LYS A CA 1
ATOM 652 C C . LYS A 1 81 ? -6.005 4.945 10.513 1.00 95.69 81 LYS A C 1
ATOM 654 O O . LYS A 1 81 ? -5.532 5.436 9.495 1.00 95.69 81 LYS A O 1
ATOM 659 N N . ALA A 1 82 ? -5.539 3.821 11.053 1.00 95.62 82 ALA A N 1
ATOM 660 C CA . ALA A 1 82 ? -4.412 3.072 10.499 1.00 95.62 82 ALA A CA 1
ATOM 661 C C . ALA A 1 82 ? -4.713 2.494 9.107 1.00 95.62 82 ALA A C 1
ATOM 663 O O . ALA A 1 82 ? -3.875 2.590 8.214 1.00 95.62 82 ALA A O 1
ATOM 664 N N . ILE A 1 83 ? -5.924 1.959 8.912 1.00 95.31 83 ILE A N 1
ATOM 665 C CA . ILE A 1 83 ? -6.428 1.497 7.608 1.00 95.31 83 ILE A CA 1
ATOM 666 C C . ILE A 1 83 ? -6.403 2.645 6.593 1.00 95.31 83 ILE A C 1
ATOM 668 O O . ILE A 1 83 ? -5.795 2.507 5.536 1.00 95.31 83 ILE A O 1
ATOM 672 N N . GLY A 1 84 ? -6.965 3.808 6.945 1.00 96.62 84 GLY A N 1
ATOM 673 C CA . GLY A 1 84 ? -6.950 4.988 6.070 1.00 96.62 84 GLY A CA 1
ATOM 674 C C . GLY A 1 84 ? -5.531 5.446 5.706 1.00 96.62 84 GLY A C 1
ATOM 675 O O . GLY A 1 84 ? -5.261 5.790 4.559 1.00 96.62 84 GLY A O 1
ATOM 676 N N . GLN A 1 85 ? -4.589 5.378 6.653 1.00 97.06 85 GLN A N 1
ATOM 677 C CA . GLN A 1 85 ? -3.178 5.662 6.378 1.00 97.06 85 GLN A CA 1
ATOM 678 C C . GLN A 1 85 ? -2.563 4.654 5.397 1.00 97.06 85 GLN A C 1
ATOM 680 O O . GLN A 1 85 ? -1.890 5.080 4.460 1.00 97.06 85 GLN A O 1
ATOM 685 N N . GLN A 1 86 ? -2.790 3.346 5.580 1.00 97.31 86 GLN A N 1
ATOM 686 C CA . GLN A 1 86 ? -2.305 2.323 4.642 1.00 97.31 86 GLN A CA 1
ATOM 687 C C . GLN A 1 86 ? -2.891 2.507 3.241 1.00 97.31 86 GLN A C 1
ATOM 689 O O . GLN A 1 86 ? -2.127 2.505 2.277 1.00 97.31 86 GLN A O 1
ATOM 694 N N . LEU A 1 87 ? -4.196 2.771 3.130 1.00 97.25 87 LEU A N 1
ATOM 695 C CA . LEU A 1 87 ? -4.848 3.088 1.855 1.00 97.25 87 LEU A CA 1
ATOM 696 C C . LEU A 1 87 ? -4.201 4.289 1.163 1.00 97.25 87 LEU A C 1
ATOM 698 O O . LEU A 1 87 ? -3.887 4.221 -0.022 1.00 97.25 87 LEU A O 1
ATOM 702 N N . GLY A 1 88 ? -3.919 5.359 1.909 1.00 97.44 88 GLY A N 1
ATOM 703 C CA . GLY A 1 88 ? -3.235 6.531 1.365 1.00 97.44 88 GLY A CA 1
ATOM 704 C C . GLY A 1 88 ? -1.782 6.273 0.942 1.00 97.44 88 GLY A C 1
ATOM 705 O O . GLY A 1 88 ? -1.268 6.991 0.086 1.00 97.44 88 GLY A O 1
ATOM 706 N N . TYR A 1 89 ? -1.083 5.288 1.525 1.00 97.62 89 TYR A N 1
ATOM 707 C CA . TYR A 1 89 ? 0.236 4.858 1.030 1.00 97.62 89 TYR A CA 1
ATOM 708 C C . TYR A 1 89 ? 0.105 4.049 -0.263 1.00 97.62 89 TYR A C 1
ATOM 710 O O . TYR A 1 89 ? 0.841 4.315 -1.208 1.00 97.62 89 TYR A O 1
ATOM 718 N N . ILE A 1 90 ? -0.835 3.102 -0.310 1.00 97.75 90 ILE A N 1
ATOM 719 C CA . ILE A 1 90 ? -1.078 2.255 -1.486 1.00 97.75 90 ILE A CA 1
ATOM 720 C C . ILE A 1 90 ? -1.476 3.112 -2.688 1.00 97.75 90 ILE A C 1
ATOM 722 O O . ILE A 1 90 ? -0.859 2.984 -3.733 1.00 97.75 90 ILE A O 1
ATOM 726 N N . GLN A 1 91 ? -2.424 4.039 -2.529 1.00 97.00 91 GLN A N 1
ATOM 727 C CA . GLN A 1 91 ? -2.893 4.907 -3.619 1.00 97.00 91 GLN A CA 1
ATOM 728 C C . GLN A 1 91 ? -1.779 5.762 -4.218 1.00 97.00 91 GLN A C 1
ATOM 730 O O . GLN A 1 91 ? -1.693 5.894 -5.431 1.00 97.00 91 GLN A O 1
ATOM 735 N N . ARG A 1 92 ? -0.886 6.308 -3.383 1.00 97.06 92 ARG A N 1
ATOM 736 C CA . ARG A 1 92 ? 0.283 7.040 -3.888 1.00 97.06 92 ARG A CA 1
ATOM 737 C C . ARG A 1 92 ? 1.249 6.133 -4.633 1.00 97.06 92 ARG A C 1
ATOM 739 O O . ARG A 1 92 ? 1.788 6.540 -5.651 1.00 97.06 92 ARG A O 1
ATOM 746 N N . ASN A 1 93 ? 1.478 4.922 -4.129 1.00 97.38 93 ASN A N 1
ATOM 747 C CA . ASN A 1 93 ? 2.352 3.974 -4.807 1.00 97.38 93 ASN A CA 1
ATOM 748 C C . ASN A 1 93 ? 1.757 3.507 -6.144 1.00 97.38 93 ASN A C 1
ATOM 750 O O . ASN A 1 93 ? 2.519 3.377 -7.091 1.00 97.38 93 ASN A O 1
ATOM 754 N N . LEU A 1 94 ? 0.438 3.291 -6.225 1.00 97.50 94 LEU A N 1
ATOM 755 C CA . LEU A 1 94 ? -0.263 2.981 -7.476 1.00 97.50 94 LEU A CA 1
ATOM 756 C C . LEU A 1 94 ? -0.150 4.144 -8.468 1.00 97.50 94 LEU A C 1
ATOM 758 O O . LEU A 1 94 ? 0.325 3.929 -9.568 1.00 97.50 94 LEU A O 1
ATOM 762 N N . GLY A 1 95 ? -0.397 5.387 -8.041 1.00 97.00 95 GLY A N 1
ATOM 763 C CA . GLY A 1 95 ? -0.205 6.546 -8.924 1.00 97.00 95 GLY A CA 1
ATOM 764 C C . GLY A 1 95 ? 1.237 6.707 -9.428 1.00 97.00 95 GLY A C 1
ATOM 765 O O . GLY A 1 95 ? 1.455 7.129 -10.557 1.00 97.00 95 GLY A O 1
ATOM 766 N N . TYR A 1 96 ? 2.248 6.335 -8.633 1.00 96.56 96 TYR A N 1
ATOM 767 C CA . TYR A 1 96 ? 3.627 6.270 -9.131 1.00 96.56 96 TYR A CA 1
ATOM 768 C C . TYR A 1 96 ? 3.856 5.118 -10.112 1.00 96.56 96 TYR A C 1
ATOM 770 O O . TYR A 1 96 ? 4.676 5.261 -11.009 1.00 96.56 96 TYR A O 1
ATOM 778 N N . ILE A 1 97 ? 3.187 3.978 -9.934 1.00 97.00 97 ILE A N 1
ATOM 779 C CA . ILE A 1 97 ? 3.240 2.866 -10.890 1.00 97.00 97 ILE A CA 1
ATOM 780 C C . ILE A 1 97 ? 2.646 3.316 -12.229 1.00 97.00 97 ILE A C 1
ATOM 782 O O . ILE A 1 97 ? 3.315 3.140 -13.244 1.00 97.00 97 ILE A O 1
ATOM 786 N N . ASP A 1 98 ? 1.488 3.979 -12.216 1.00 97.00 98 ASP A N 1
ATOM 787 C CA . ASP A 1 98 ? 0.841 4.527 -13.416 1.00 97.00 98 ASP A CA 1
ATOM 788 C C . ASP A 1 98 ? 1.779 5.493 -14.156 1.00 97.00 98 ASP A C 1
ATOM 790 O O . ASP A 1 98 ? 2.051 5.315 -15.340 1.00 97.00 98 ASP A O 1
ATOM 794 N N . GLN A 1 99 ? 2.396 6.434 -13.434 1.00 95.56 99 GLN A N 1
ATOM 795 C CA . GLN A 1 99 ? 3.376 7.369 -14.005 1.00 95.56 99 GLN A CA 1
ATOM 796 C C . GLN A 1 99 ? 4.592 6.666 -14.624 1.00 95.56 99 GLN A C 1
ATOM 798 O O . GLN A 1 99 ? 5.110 7.102 -15.649 1.00 95.56 99 GLN A O 1
ATOM 803 N N . LEU A 1 100 ? 5.092 5.589 -14.009 1.00 95.62 100 LEU A N 1
ATOM 804 C CA . LEU A 1 100 ? 6.213 4.832 -14.576 1.00 95.62 100 LEU A CA 1
ATOM 805 C C . LEU A 1 100 ? 5.798 4.121 -15.869 1.00 95.62 100 LEU A C 1
ATOM 807 O O . LEU A 1 100 ? 6.586 4.094 -16.814 1.00 95.62 100 LEU A O 1
ATOM 811 N N . ILE A 1 101 ? 4.577 3.583 -15.923 1.00 95.56 101 ILE A N 1
ATOM 812 C CA . ILE A 1 101 ? 4.016 2.956 -17.126 1.00 95.56 101 ILE A CA 1
ATOM 813 C C . ILE A 1 101 ? 3.865 3.998 -18.244 1.00 95.56 101 ILE A C 1
ATOM 815 O O . ILE A 1 101 ? 4.308 3.744 -19.362 1.00 95.56 101 ILE A O 1
ATOM 819 N N . GLU A 1 102 ? 3.344 5.191 -17.942 1.00 95.25 102 GLU A N 1
ATOM 820 C CA . GLU A 1 102 ? 3.230 6.307 -18.899 1.00 95.25 102 GLU A CA 1
ATOM 821 C C . GLU A 1 102 ? 4.592 6.751 -19.460 1.00 95.25 102 GLU A C 1
ATOM 823 O O . GLU A 1 102 ? 4.708 7.090 -20.636 1.00 95.25 102 GLU A O 1
ATOM 828 N N . LEU A 1 103 ? 5.655 6.684 -18.652 1.00 94.06 103 LEU A N 1
ATOM 829 C CA . LEU A 1 103 ? 7.034 6.957 -19.085 1.00 94.06 103 LEU A CA 1
ATOM 830 C C . LEU A 1 103 ? 7.655 5.824 -19.930 1.00 94.06 103 LEU A C 1
ATOM 832 O O . LEU A 1 103 ? 8.796 5.937 -20.406 1.00 94.06 103 LEU A O 1
ATOM 836 N N . GLY A 1 104 ? 6.917 4.734 -20.137 1.00 94.19 104 GLY A N 1
ATOM 837 C CA . GLY A 1 104 ? 7.306 3.595 -20.960 1.00 94.19 104 GLY A CA 1
ATOM 838 C C . GLY A 1 104 ? 7.924 2.433 -20.185 1.00 94.19 104 GLY A C 1
ATOM 839 O O . GLY A 1 104 ? 8.638 1.637 -20.790 1.00 94.19 104 GLY A O 1
ATOM 840 N N . ALA A 1 105 ? 7.696 2.322 -18.871 1.00 95.00 105 ALA A N 1
ATOM 841 C CA . ALA A 1 105 ? 8.084 1.121 -18.135 1.00 95.00 105 ALA A CA 1
ATOM 842 C C . ALA A 1 105 ? 7.234 -0.064 -18.601 1.00 95.00 105 ALA A C 1
ATOM 844 O O . ALA A 1 105 ? 6.004 -0.035 -18.515 1.00 95.00 105 ALA A O 1
ATOM 845 N N . SER A 1 106 ? 7.884 -1.130 -19.066 1.00 94.31 106 SER A N 1
ATOM 846 C CA . SER A 1 106 ? 7.167 -2.314 -19.523 1.00 94.31 106 SER A CA 1
ATOM 847 C C . SER A 1 106 ? 6.701 -3.174 -18.350 1.00 94.31 106 SER A C 1
ATOM 849 O O . SER A 1 106 ? 7.498 -3.593 -17.510 1.00 94.31 106 SER A O 1
ATOM 851 N N . LEU A 1 107 ? 5.418 -3.543 -18.337 1.00 93.88 107 LEU A N 1
ATOM 852 C CA . LEU A 1 107 ? 4.874 -4.514 -17.379 1.00 93.88 107 LEU A CA 1
ATOM 853 C C . LEU A 1 107 ? 5.466 -5.922 -17.557 1.00 93.88 107 LEU A C 1
ATOM 855 O O . LEU A 1 107 ? 5.351 -6.745 -16.647 1.00 93.88 107 LEU A O 1
ATOM 859 N N . THR A 1 108 ? 6.127 -6.207 -18.685 1.00 93.81 108 THR A N 1
ATOM 860 C CA . THR A 1 108 ? 6.798 -7.496 -18.926 1.00 93.81 108 THR A CA 1
ATOM 861 C C . THR A 1 108 ? 7.994 -7.735 -18.004 1.00 93.81 108 THR A C 1
ATOM 863 O O . THR A 1 108 ? 8.371 -8.891 -17.813 1.00 93.81 108 THR A O 1
ATOM 866 N N . CYS A 1 109 ? 8.557 -6.691 -17.378 1.00 93.44 109 CYS A N 1
ATOM 867 C CA . CYS A 1 109 ? 9.616 -6.846 -16.376 1.00 93.44 109 CYS A CA 1
ATOM 868 C C . CYS A 1 109 ? 9.097 -7.469 -15.064 1.00 93.44 109 CYS A C 1
ATOM 870 O O . CYS A 1 109 ? 9.875 -7.973 -14.251 1.00 93.44 109 CYS A O 1
ATOM 872 N N . LEU A 1 110 ? 7.775 -7.472 -14.846 1.00 95.81 110 LEU A N 1
ATOM 873 C CA . LEU A 1 110 ? 7.152 -8.102 -13.690 1.00 95.81 110 LEU A CA 1
ATOM 874 C C . LEU A 1 110 ? 7.021 -9.611 -13.908 1.00 95.81 110 LEU A C 1
ATOM 876 O O . LEU A 1 110 ? 6.485 -10.085 -14.908 1.00 95.81 110 LEU A O 1
ATOM 880 N N . SER A 1 111 ? 7.398 -10.395 -12.898 1.00 95.00 111 SER A N 1
ATOM 881 C CA . SER A 1 111 ? 7.041 -11.816 -12.876 1.00 95.00 111 SER A CA 1
ATOM 882 C C . SER A 1 111 ? 5.518 -11.994 -12.933 1.00 95.00 111 SER A C 1
ATOM 884 O O . SER A 1 111 ? 4.761 -11.178 -12.396 1.00 95.00 111 SER A O 1
ATOM 886 N N . LYS A 1 112 ? 5.044 -13.132 -13.462 1.00 93.12 112 LYS A N 1
ATOM 887 C CA . LYS A 1 112 ? 3.607 -13.491 -13.461 1.00 93.12 112 LYS A CA 1
ATOM 888 C C . LYS A 1 112 ? 2.961 -13.327 -12.078 1.00 93.12 112 LYS A C 1
ATOM 890 O O . LYS A 1 112 ? 1.792 -12.965 -11.972 1.00 93.12 112 LYS A O 1
ATOM 895 N N . ARG A 1 113 ? 3.723 -13.587 -11.009 1.00 91.62 113 ARG A N 1
ATOM 896 C CA . ARG A 1 113 ? 3.280 -13.407 -9.622 1.00 91.62 113 ARG A CA 1
ATOM 897 C C . ARG A 1 113 ? 3.128 -11.932 -9.248 1.00 91.62 113 ARG A C 1
ATOM 899 O O . ARG A 1 113 ? 2.134 -11.591 -8.619 1.00 91.62 113 ARG A O 1
ATOM 906 N N . GLN A 1 114 ? 4.087 -11.077 -9.600 1.00 94.56 114 GLN A N 1
ATOM 907 C CA . GLN A 1 114 ? 4.016 -9.635 -9.331 1.00 94.56 114 GLN A CA 1
ATOM 908 C C . GLN A 1 114 ? 2.896 -8.965 -10.124 1.00 94.56 114 GLN A C 1
ATOM 910 O O . GLN A 1 114 ? 2.175 -8.156 -9.553 1.00 94.56 114 GLN A O 1
ATOM 915 N N . TYR A 1 115 ? 2.712 -9.343 -11.389 1.00 95.38 115 TYR A N 1
ATOM 916 C CA . TYR A 1 115 ? 1.621 -8.821 -12.207 1.00 95.38 115 TYR A CA 1
ATOM 917 C C . TYR A 1 115 ? 0.252 -9.184 -11.616 1.00 95.38 115 TYR A C 1
ATOM 919 O O . TYR A 1 115 ? -0.558 -8.305 -11.343 1.00 95.38 115 TYR A O 1
ATOM 927 N N . LYS A 1 116 ? 0.021 -10.463 -11.283 1.00 94.31 116 LYS A N 1
ATOM 928 C CA . LYS A 1 116 ? -1.213 -10.872 -10.586 1.00 94.31 116 LYS A CA 1
ATOM 929 C C . LYS A 1 116 ? -1.388 -10.147 -9.253 1.00 94.31 116 LYS A C 1
ATOM 931 O O . LYS A 1 116 ? -2.490 -9.727 -8.931 1.00 94.31 116 LYS A O 1
ATOM 936 N N . LEU A 1 117 ? -0.309 -9.992 -8.485 1.00 95.25 117 LEU A N 1
ATOM 937 C CA . LEU A 1 117 ? -0.337 -9.265 -7.220 1.00 95.25 117 LEU A CA 1
ATOM 938 C C . LEU A 1 117 ? -0.755 -7.799 -7.409 1.00 95.25 117 LEU A C 1
ATOM 940 O O . LEU A 1 117 ? -1.491 -7.299 -6.566 1.00 95.25 117 LEU A O 1
ATOM 944 N N . LEU A 1 118 ? -0.321 -7.129 -8.483 1.00 96.44 118 LEU A N 1
ATOM 945 C CA . LEU A 1 118 ? -0.745 -5.763 -8.803 1.00 96.44 118 LEU A CA 1
ATOM 946 C C . LEU A 1 118 ? -2.269 -5.688 -8.962 1.00 96.44 118 LEU A C 1
ATOM 948 O O . LEU A 1 118 ? -2.905 -4.920 -8.246 1.00 96.44 118 LEU A O 1
ATOM 952 N N . LEU A 1 119 ? -2.844 -6.578 -9.778 1.00 95.75 119 LEU A N 1
ATOM 953 C CA . LEU A 1 119 ? -4.294 -6.655 -10.003 1.00 95.75 119 LEU A CA 1
ATOM 954 C C . LEU A 1 119 ? -5.071 -6.920 -8.701 1.00 95.75 119 LEU A C 1
ATOM 956 O O . LEU A 1 119 ? -6.079 -6.278 -8.417 1.00 95.75 119 LEU A O 1
ATOM 960 N N . VAL A 1 120 ? -4.576 -7.838 -7.859 1.00 95.69 120 VAL A N 1
ATOM 961 C CA . VAL A 1 120 ? -5.172 -8.097 -6.535 1.00 95.69 120 VAL A CA 1
ATOM 962 C C . VAL A 1 120 ? -5.120 -6.854 -5.654 1.00 95.69 120 VAL A C 1
ATOM 964 O O . VAL A 1 120 ? -6.084 -6.557 -4.951 1.00 95.69 120 VAL A O 1
ATOM 967 N N . ILE A 1 121 ? -3.994 -6.141 -5.645 1.00 96.75 121 ILE A N 1
ATOM 968 C CA . ILE A 1 121 ? -3.819 -4.951 -4.812 1.00 96.75 121 ILE A CA 1
ATOM 969 C C . ILE A 1 121 ? -4.757 -3.827 -5.251 1.00 96.75 121 ILE A C 1
ATOM 971 O O . ILE A 1 121 ? -5.302 -3.146 -4.381 1.00 96.75 121 ILE A O 1
ATOM 975 N N . GLU A 1 122 ? -4.950 -3.631 -6.553 1.00 96.50 122 GLU A N 1
ATOM 976 C CA . GLU A 1 122 ? -5.897 -2.647 -7.085 1.00 96.50 122 GLU A CA 1
ATOM 977 C C . GLU A 1 122 ? -7.320 -2.938 -6.601 1.00 96.50 122 GLU A C 1
ATOM 979 O O . GLU A 1 122 ? -7.948 -2.065 -5.991 1.00 96.50 122 GLU A O 1
ATOM 984 N N . GLU A 1 123 ? -7.781 -4.186 -6.726 1.00 96.19 123 GLU A N 1
ATOM 985 C CA . GLU A 1 123 ? -9.109 -4.581 -6.244 1.00 96.19 123 GLU A CA 1
ATOM 986 C C . GLU A 1 123 ? -9.243 -4.505 -4.720 1.00 96.19 123 GLU A C 1
ATOM 988 O O . GLU A 1 123 ? -10.240 -3.993 -4.205 1.00 96.19 123 GLU A O 1
ATOM 993 N N . VAL A 1 124 ? -8.226 -4.933 -3.966 1.00 95.81 124 VAL A N 1
ATOM 994 C CA . VAL A 1 124 ? -8.205 -4.774 -2.502 1.00 95.81 124 VAL A CA 1
ATOM 995 C C . VAL A 1 124 ? -8.276 -3.295 -2.126 1.00 95.81 124 VAL A C 1
ATOM 997 O O . VAL A 1 124 ? -9.028 -2.930 -1.224 1.00 95.81 124 VAL A O 1
ATOM 1000 N N . SER A 1 125 ? -7.513 -2.434 -2.802 1.00 96.62 125 SER A N 1
ATOM 1001 C CA . SER A 1 125 ? -7.511 -0.988 -2.565 1.00 96.62 125 SER A CA 1
ATOM 1002 C C . SER A 1 125 ? -8.890 -0.386 -2.838 1.00 96.62 125 SER A C 1
ATOM 1004 O O . SER A 1 125 ? -9.382 0.390 -2.013 1.00 96.62 125 SER A O 1
ATOM 1006 N N . ARG A 1 126 ? -9.548 -0.794 -3.931 1.00 96.94 126 ARG A N 1
ATOM 1007 C CA . ARG A 1 126 ? -10.918 -0.392 -4.279 1.00 96.94 126 ARG A CA 1
ATOM 1008 C C . ARG A 1 126 ? -11.918 -0.809 -3.196 1.00 96.94 126 ARG A C 1
ATOM 1010 O O . ARG A 1 126 ? -12.579 0.054 -2.618 1.00 96.94 126 ARG A O 1
ATOM 1017 N N . GLN A 1 127 ? -11.976 -2.104 -2.874 1.00 95.81 127 GLN A N 1
ATOM 1018 C CA . GLN A 1 127 ? -12.884 -2.673 -1.868 1.00 95.81 127 GLN A CA 1
ATOM 1019 C C . GLN A 1 127 ? -12.697 -2.025 -0.488 1.00 95.81 127 GLN A C 1
ATOM 1021 O O . GLN A 1 127 ? -13.657 -1.628 0.173 1.00 95.81 127 GLN A O 1
ATOM 1026 N N . GLN A 1 128 ? -11.448 -1.879 -0.045 1.00 96.19 128 GLN A N 1
ATOM 1027 C CA . GLN A 1 128 ? -11.130 -1.304 1.261 1.00 96.19 128 GLN A CA 1
ATOM 1028 C C . GLN A 1 128 ? -11.398 0.201 1.312 1.00 96.19 128 GLN A C 1
ATOM 1030 O O . GLN A 1 128 ? -11.772 0.714 2.368 1.00 96.19 128 GLN A O 1
ATOM 1035 N N . ARG A 1 129 ? -11.239 0.919 0.192 1.00 96.69 129 ARG A N 1
ATOM 1036 C CA . ARG A 1 129 ? -11.608 2.335 0.105 1.00 96.69 129 ARG A CA 1
ATOM 1037 C C . ARG A 1 129 ? -13.114 2.516 0.246 1.00 96.69 129 ARG A C 1
ATOM 1039 O O . ARG A 1 129 ? -13.491 3.354 1.055 1.00 96.69 129 ARG A O 1
ATOM 1046 N N . GLU A 1 130 ? -13.926 1.716 -0.445 1.00 96.56 130 GLU A N 1
ATOM 1047 C CA . GLU A 1 130 ? -15.395 1.720 -0.320 1.00 96.56 130 GLU A CA 1
ATOM 1048 C C . GLU A 1 130 ? -15.823 1.472 1.135 1.00 96.56 130 GLU A C 1
ATOM 1050 O O . GLU A 1 130 ? -16.524 2.280 1.750 1.00 96.56 130 GLU A O 1
ATOM 1055 N N . MET A 1 131 ? -15.306 0.398 1.741 1.00 95.56 131 MET A N 1
ATOM 1056 C CA . MET A 1 131 ? -15.575 0.076 3.145 1.00 95.56 131 MET A CA 1
ATOM 1057 C C . MET A 1 131 ? -15.159 1.208 4.089 1.00 95.56 131 MET A C 1
ATOM 1059 O O . MET A 1 131 ? -15.859 1.548 5.051 1.00 95.56 131 MET A O 1
ATOM 1063 N N . TRP A 1 132 ? -14.006 1.820 3.820 1.00 96.06 132 TRP A N 1
ATOM 1064 C CA . TRP A 1 132 ? -13.519 2.919 4.628 1.00 96.06 132 TRP A CA 1
ATOM 1065 C C . TRP A 1 132 ? -14.385 4.167 4.446 1.00 96.06 132 TRP A C 1
ATOM 1067 O O . TRP A 1 132 ? -14.843 4.683 5.460 1.00 96.06 132 TRP A O 1
ATOM 1077 N N . SER A 1 133 ? -14.674 4.640 3.233 1.00 95.12 133 SER A N 1
ATOM 1078 C CA . SER A 1 133 ? -15.464 5.862 3.008 1.00 95.12 133 SER A CA 1
ATOM 1079 C C . SER A 1 133 ? -16.884 5.734 3.549 1.00 95.12 133 SER A C 1
ATOM 1081 O O . SER A 1 133 ? -17.336 6.601 4.297 1.00 95.12 133 SER A O 1
ATOM 1083 N N . GLU A 1 134 ? -17.542 4.613 3.272 1.00 95.88 134 GLU A N 1
ATOM 1084 C CA . GLU A 1 134 ? -18.960 4.406 3.586 1.00 95.88 134 GLU A CA 1
ATOM 1085 C C . GLU A 1 134 ? -19.198 3.840 4.988 1.00 95.88 134 GLU A C 1
ATOM 1087 O O . GLU A 1 134 ? -20.334 3.626 5.397 1.00 95.88 134 GLU A O 1
ATOM 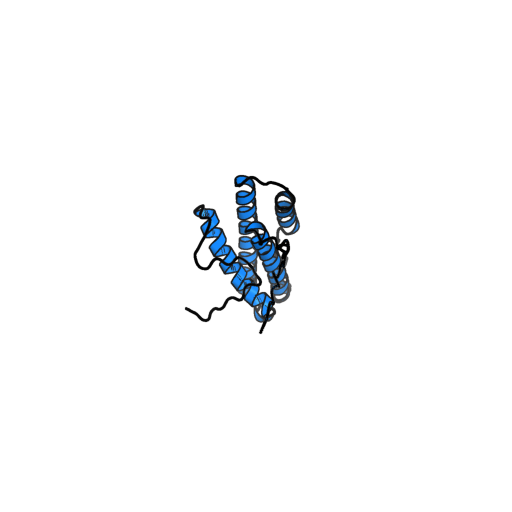1092 N N . LYS A 1 135 ? -18.127 3.601 5.757 1.00 92.12 135 LYS A N 1
ATOM 1093 C CA . LYS A 1 135 ? -18.188 2.979 7.095 1.00 92.12 135 LYS A CA 1
ATOM 1094 C C . LYS A 1 135 ? -18.808 1.570 7.082 1.00 92.12 135 LYS A C 1
ATOM 1096 O O . LYS A 1 135 ? -19.261 1.100 8.124 1.00 92.12 135 LYS A O 1
ATOM 1101 N N . LYS A 1 136 ? -18.762 0.874 5.942 1.00 91.38 136 LYS A N 1
ATOM 1102 C CA . LYS A 1 136 ? -19.178 -0.528 5.810 1.00 91.38 136 LYS A CA 1
ATOM 1103 C C . LYS A 1 136 ? -18.122 -1.473 6.395 1.00 91.38 136 LYS A C 1
ATOM 1105 O O . LYS A 1 136 ? -16.927 -1.179 6.414 1.00 91.38 136 LYS A O 1
ATOM 1110 N N . THR A 1 137 ? -18.563 -2.642 6.851 1.00 85.19 137 THR A N 1
ATOM 1111 C CA . THR A 1 137 ? -17.696 -3.721 7.365 1.00 85.19 137 THR A CA 1
ATOM 1112 C C . THR A 1 137 ? -17.500 -4.862 6.367 1.00 85.19 137 THR A C 1
ATOM 1114 O O . THR A 1 137 ? -16.641 -5.717 6.584 1.00 85.19 137 THR A O 1
ATOM 1117 N N . ARG A 1 138 ? -18.260 -4.871 5.267 1.00 87.81 138 ARG A N 1
ATOM 1118 C CA . ARG A 1 138 ? -18.221 -5.894 4.221 1.00 87.81 138 ARG A CA 1
ATOM 1119 C C . ARG A 1 138 ? -18.564 -5.280 2.863 1.00 87.81 138 ARG A C 1
ATOM 1121 O O . ARG A 1 138 ? -19.345 -4.337 2.792 1.00 87.81 138 ARG A O 1
ATOM 1128 N N . VAL A 1 139 ? -17.999 -5.872 1.819 1.00 91.50 139 VAL A N 1
ATOM 1129 C CA . VAL A 1 139 ? -18.400 -5.740 0.413 1.00 91.50 139 VAL A CA 1
ATOM 1130 C C . VAL A 1 139 ? -18.549 -7.140 -0.173 1.00 91.50 139 VAL A C 1
ATOM 1132 O O . VAL A 1 139 ? -18.042 -8.110 0.408 1.00 91.50 139 VAL A O 1
ATOM 1135 N N . ASP A 1 140 ? -19.267 -7.260 -1.285 1.00 88.19 140 ASP A N 1
ATOM 1136 C CA . ASP A 1 140 ? -19.397 -8.547 -1.959 1.00 88.19 140 ASP A CA 1
ATOM 1137 C C . ASP A 1 140 ? -18.056 -9.006 -2.555 1.00 88.19 140 ASP A C 1
ATOM 1139 O O . ASP A 1 140 ? -17.217 -8.184 -2.933 1.00 88.19 140 ASP A O 1
ATOM 1143 N N . GLN A 1 141 ? -17.838 -10.325 -2.579 1.00 88.31 141 GLN A N 1
ATOM 1144 C CA . GLN A 1 141 ? -16.608 -10.958 -3.081 1.00 88.31 141 GLN A CA 1
ATOM 1145 C C . GLN A 1 141 ? -15.324 -10.351 -2.474 1.00 88.31 141 GLN A C 1
ATOM 1147 O O . GLN A 1 141 ? -14.308 -10.168 -3.149 1.00 88.31 141 GLN A O 1
ATOM 1152 N N . ARG A 1 142 ? -15.372 -9.999 -1.179 1.00 90.00 142 ARG A N 1
ATOM 1153 C CA . ARG A 1 142 ? -14.251 -9.360 -0.478 1.00 90.00 142 ARG A CA 1
ATOM 1154 C C . ARG A 1 142 ? -12.994 -10.226 -0.530 1.00 90.00 142 ARG A C 1
ATOM 1156 O O . ARG A 1 142 ? -12.982 -11.355 -0.040 1.00 90.00 142 ARG A O 1
ATOM 1163 N N . ILE A 1 143 ? -11.912 -9.638 -1.024 1.00 90.94 143 ILE A N 1
ATOM 1164 C CA . ILE A 1 143 ? -10.579 -10.223 -0.992 1.00 90.94 143 ILE A CA 1
ATOM 1165 C C . ILE A 1 143 ? -10.017 -10.027 0.414 1.00 90.94 143 ILE A C 1
ATOM 1167 O O . ILE A 1 143 ? -9.895 -8.905 0.912 1.00 90.94 143 ILE A O 1
ATOM 1171 N N . VAL A 1 144 ? -9.673 -11.136 1.063 1.00 88.50 144 VAL A N 1
ATOM 1172 C CA . VAL A 1 144 ? -9.140 -11.143 2.437 1.00 88.50 144 VAL A CA 1
ATOM 1173 C C . VAL A 1 144 ? -7.677 -11.575 2.503 1.00 88.50 144 VAL A C 1
ATOM 1175 O O . VAL A 1 144 ? -7.054 -11.486 3.558 1.00 88.50 144 VAL A O 1
ATOM 1178 N N . SER A 1 145 ? -7.103 -12.014 1.381 1.00 88.56 145 SER A N 1
ATOM 1179 C CA . SER A 1 145 ? -5.710 -12.448 1.278 1.00 88.56 145 SER A CA 1
ATOM 1180 C C . SER A 1 145 ? -5.137 -12.122 -0.098 1.00 88.56 145 SER A C 1
ATOM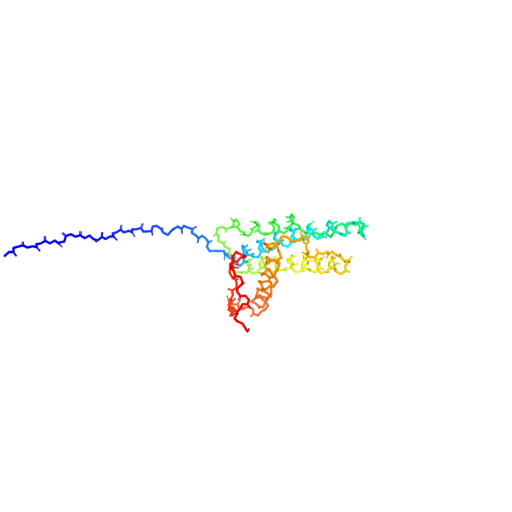 1182 O O . SER A 1 145 ? -5.784 -12.366 -1.111 1.00 88.56 145 SER A O 1
ATOM 1184 N N . LEU A 1 146 ? -3.893 -11.633 -0.150 1.00 87.00 146 LEU A N 1
ATOM 1185 C CA . LEU A 1 146 ? -3.193 -11.381 -1.421 1.00 87.00 146 LEU A CA 1
ATOM 1186 C C . LEU A 1 146 ? -2.730 -12.662 -2.122 1.00 87.00 146 LEU A C 1
ATOM 1188 O O . LEU A 1 146 ? -2.373 -12.632 -3.296 1.00 87.00 146 LEU A O 1
ATOM 1192 N N . SER A 1 147 ? -2.700 -13.777 -1.392 1.00 78.50 147 SER A N 1
ATOM 1193 C CA . SER A 1 147 ? -2.400 -15.099 -1.945 1.00 78.50 147 SER A CA 1
ATOM 1194 C C . SER A 1 147 ? -3.647 -15.783 -2.506 1.00 78.50 147 SER A C 1
ATOM 1196 O O . SER A 1 147 ? -3.529 -16.857 -3.094 1.00 78.50 147 SER A O 1
ATOM 1198 N N . GLN A 1 148 ? -4.834 -15.200 -2.300 1.00 65.06 148 GLN A N 1
ATOM 1199 C CA . GLN A 1 148 ? -6.074 -15.732 -2.842 1.00 65.06 148 GLN A CA 1
ATOM 1200 C C . GLN A 1 148 ? -6.003 -15.671 -4.371 1.00 65.06 148 GLN A C 1
ATOM 1202 O O . GLN A 1 148 ? -5.670 -14.639 -4.953 1.00 65.06 148 GLN A O 1
ATOM 1207 N N . ARG A 1 149 ? -6.257 -16.808 -5.021 1.00 54.75 149 ARG A N 1
ATOM 1208 C CA . ARG A 1 149 ? -6.322 -16.898 -6.480 1.00 54.75 149 ARG A CA 1
ATOM 1209 C C . ARG A 1 149 ? -7.454 -15.981 -6.955 1.00 54.75 149 ARG A C 1
ATOM 1211 O O . ARG A 1 149 ? -8.585 -16.138 -6.508 1.00 54.75 149 ARG A O 1
ATOM 1218 N N . LEU A 1 150 ? -7.146 -15.016 -7.820 1.00 55.00 150 LEU A N 1
ATOM 1219 C CA . LEU A 1 150 ? -8.177 -14.314 -8.580 1.00 55.00 150 LEU A CA 1
ATOM 1220 C C . LEU A 1 150 ? -8.563 -15.200 -9.754 1.00 55.00 150 LEU A C 1
ATOM 1222 O O . LEU A 1 150 ? -7.807 -15.317 -10.722 1.00 55.00 150 LEU A O 1
ATOM 1226 N N . ASP A 1 151 ? -9.727 -15.823 -9.654 1.00 50.62 151 ASP A N 1
ATOM 1227 C CA . ASP A 1 151 ? -10.347 -16.496 -10.783 1.00 50.62 151 ASP A CA 1
ATOM 1228 C C . ASP A 1 151 ? -11.132 -15.445 -11.572 1.00 50.62 151 ASP A C 1
ATOM 1230 O O . ASP A 1 151 ? -12.321 -15.232 -11.357 1.00 50.62 151 ASP A O 1
ATOM 1234 N N . PHE A 1 152 ? -10.463 -14.773 -12.511 1.00 47.44 152 PHE A N 1
ATOM 1235 C CA . PHE A 1 152 ? -11.104 -13.855 -13.466 1.00 47.44 152 PHE A CA 1
ATOM 1236 C C . PHE A 1 152 ? -12.047 -14.570 -14.467 1.00 47.44 152 PHE A C 1
ATOM 1238 O O . PHE A 1 152 ? -12.513 -13.953 -15.412 1.00 47.44 152 PHE A O 1
ATOM 1245 N N . ALA A 1 153 ? -12.341 -15.863 -14.275 1.00 37.66 153 ALA A N 1
ATOM 1246 C CA . ALA A 1 153 ? -13.051 -16.724 -15.226 1.00 37.66 153 ALA A CA 1
ATOM 1247 C C . ALA A 1 153 ? -14.544 -16.958 -14.901 1.00 37.66 153 ALA A C 1
ATOM 1249 O O . ALA A 1 153 ? -15.128 -17.931 -15.369 1.00 37.66 153 ALA A O 1
ATOM 1250 N N . ARG A 1 154 ? -15.180 -16.104 -14.090 1.00 37.41 154 ARG A N 1
ATOM 1251 C CA . ARG A 1 154 ? -16.643 -16.122 -13.887 1.00 37.41 154 ARG A CA 1
ATOM 1252 C C . ARG A 1 154 ? -17.210 -14.705 -13.844 1.00 37.41 154 ARG A C 1
ATOM 1254 O O . ARG A 1 154 ? -17.684 -14.261 -12.799 1.00 37.41 154 ARG A O 1
ATOM 1261 N N . ARG A 1 155 ? -17.118 -13.990 -14.958 1.00 36.69 155 ARG A N 1
ATOM 1262 C CA . ARG A 1 155 ? -17.989 -12.858 -15.285 1.00 36.69 155 ARG A CA 1
ATOM 1263 C C . ARG A 1 155 ? -18.315 -12.911 -16.762 1.00 36.69 155 ARG A C 1
ATOM 1265 O O . ARG A 1 155 ? -17.401 -13.301 -17.520 1.00 36.69 155 ARG A O 1
#